Protein AF-A0A961VMD0-F1 (afdb_monomer_lite)

Foldseek 3Di:
DPDLVVQLVVLVVQLVVLQCCQCQNPDPGGHVVNDRDPSNVVSVVSNVVSVVVNCVVVVNDD

Radius of gyration: 13.9 Å; chains: 1; bounding box: 34×13×43 Å

Structure (mmCIF, N/CA/C/O backbone):
data_AF-A0A961VMD0-F1
#
_entry.id   AF-A0A961VMD0-F1
#
loop_
_atom_site.group_PDB
_atom_site.id
_atom_site.type_symbol
_atom_site.label_atom_id
_atom_site.label_alt_id
_atom_site.label_comp_id
_atom_site.label_asym_id
_atom_site.label_entity_id
_atom_site.label_seq_id
_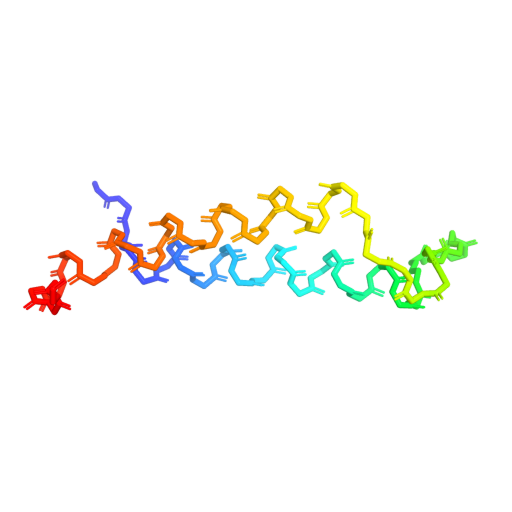atom_site.pdbx_PDB_ins_code
_atom_site.Cartn_x
_atom_site.Cartn_y
_atom_site.Cartn_z
_atom_site.occupancy
_atom_site.B_iso_or_equiv
_atom_site.auth_seq_id
_atom_site.auth_com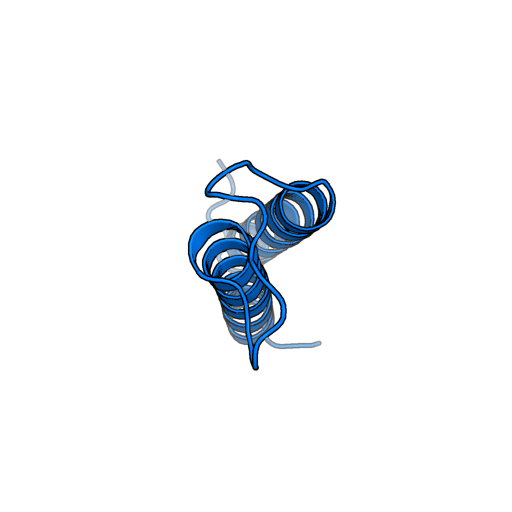p_id
_atom_site.auth_asym_id
_atom_site.auth_atom_id
_atom_site.pdbx_PDB_model_num
ATOM 1 N N . MET A 1 1 ? -21.500 7.578 7.861 1.00 55.06 1 MET A N 1
ATOM 2 C CA . MET A 1 1 ? -20.189 7.116 8.362 1.00 55.06 1 MET A CA 1
ATOM 3 C C . MET A 1 1 ? -19.717 6.027 7.424 1.00 55.06 1 MET A C 1
ATOM 5 O O . MET A 1 1 ? -20.459 5.075 7.228 1.00 55.06 1 MET A O 1
ATOM 9 N N . THR A 1 2 ? -18.573 6.213 6.772 1.00 67.44 2 THR A N 1
ATOM 10 C CA . THR A 1 2 ? -17.953 5.182 5.926 1.00 67.44 2 THR A CA 1
ATOM 11 C C . THR A 1 2 ? -17.520 4.023 6.822 1.00 67.44 2 THR A C 1
ATOM 13 O O . THR A 1 2 ? -16.991 4.280 7.901 1.00 67.44 2 THR A O 1
ATOM 16 N N . ASP A 1 3 ? -17.771 2.778 6.416 1.00 87.62 3 ASP A N 1
ATOM 17 C CA . ASP A 1 3 ? -17.330 1.595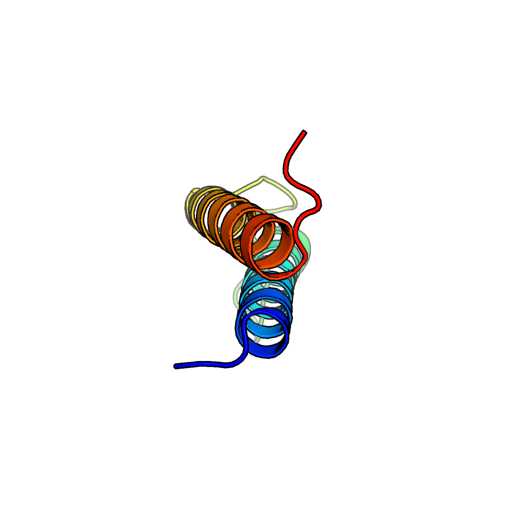 7.163 1.00 87.62 3 ASP A CA 1
ATOM 18 C C . ASP A 1 3 ? -15.796 1.642 7.359 1.00 87.62 3 ASP A C 1
ATOM 20 O O . ASP A 1 3 ? -15.063 1.641 6.362 1.00 87.62 3 ASP A O 1
ATOM 24 N N . PRO A 1 4 ? -15.288 1.703 8.610 1.00 86.38 4 PRO A N 1
ATOM 25 C CA . PRO A 1 4 ? -13.854 1.774 8.890 1.00 86.38 4 PRO A CA 1
ATOM 26 C C . PRO A 1 4 ? -13.062 0.604 8.299 1.00 86.38 4 PRO A C 1
ATOM 28 O O . PRO A 1 4 ? -11.903 0.773 7.924 1.00 86.38 4 PRO A O 1
ATOM 31 N N . ILE A 1 5 ? -13.678 -0.577 8.174 1.00 88.69 5 ILE A N 1
ATOM 32 C CA . ILE A 1 5 ? -13.029 -1.742 7.561 1.00 88.69 5 ILE A CA 1
ATOM 33 C C . ILE A 1 5 ? -12.917 -1.549 6.050 1.00 88.69 5 ILE A C 1
ATOM 35 O O . ILE A 1 5 ? -11.851 -1.782 5.484 1.00 88.69 5 ILE A O 1
ATOM 39 N N . ALA A 1 6 ? -13.979 -1.081 5.393 1.00 91.50 6 ALA A N 1
ATOM 40 C CA . ALA A 1 6 ? -13.935 -0.775 3.966 1.00 91.50 6 ALA A CA 1
ATOM 41 C C . ALA A 1 6 ? -12.878 0.301 3.647 1.00 91.50 6 ALA A C 1
ATOM 43 O O . ALA A 1 6 ? -12.138 0.180 2.667 1.00 91.50 6 ALA A O 1
ATOM 44 N N . ALA A 1 7 ? -12.757 1.325 4.500 1.00 91.62 7 ALA A N 1
ATOM 45 C CA . ALA A 1 7 ? -11.721 2.349 4.378 1.00 91.62 7 ALA A CA 1
ATOM 46 C C . ALA A 1 7 ? -10.307 1.764 4.545 1.00 91.62 7 ALA A C 1
ATOM 48 O O . ALA A 1 7 ? -9.417 2.080 3.754 1.00 91.62 7 ALA A O 1
ATOM 49 N N . LEU A 1 8 ? -10.109 0.870 5.521 1.00 94.62 8 LEU A N 1
ATOM 50 C CA . LEU A 1 8 ? -8.846 0.162 5.729 1.00 94.62 8 LEU A CA 1
ATOM 51 C C . LEU A 1 8 ? -8.441 -0.671 4.505 1.00 94.62 8 LEU A C 1
ATOM 53 O O . LEU A 1 8 ? -7.305 -0.555 4.050 1.00 94.62 8 LEU A O 1
ATOM 57 N N . ILE A 1 9 ? -9.365 -1.469 3.956 1.00 96.12 9 ILE A N 1
ATOM 58 C CA . ILE A 1 9 ? -9.120 -2.294 2.759 1.00 96.12 9 ILE A CA 1
ATOM 59 C C . ILE A 1 9 ? -8.733 -1.403 1.578 1.00 96.12 9 ILE A C 1
ATOM 61 O O . ILE A 1 9 ? -7.703 -1.626 0.952 1.00 96.12 9 ILE A O 1
ATOM 65 N N . THR A 1 10 ? -9.489 -0.326 1.347 1.00 97.25 10 THR A N 1
ATOM 66 C CA . THR A 1 10 ? -9.202 0.627 0.264 1.00 97.25 10 THR A CA 1
ATOM 67 C C . THR A 1 10 ? -7.785 1.199 0.377 1.00 97.25 10 THR A C 1
ATOM 69 O O . THR A 1 10 ? -7.053 1.258 -0.609 1.00 97.25 10 THR A O 1
ATOM 72 N N . LYS A 1 11 ? -7.355 1.599 1.583 1.00 97.88 11 LYS A N 1
ATOM 73 C CA . LYS A 1 11 ? -6.000 2.134 1.796 1.00 97.88 11 LYS A CA 1
ATOM 74 C C . LYS A 1 11 ? -4.906 1.077 1.685 1.00 97.88 11 LYS A C 1
ATOM 76 O O . LYS A 1 11 ? -3.808 1.402 1.234 1.00 97.88 11 LYS A O 1
ATOM 81 N N . ALA A 1 12 ? -5.196 -0.171 2.041 1.00 98.25 12 ALA A N 1
ATOM 82 C CA . ALA A 1 12 ? -4.274 -1.279 1.824 1.00 98.25 12 ALA A CA 1
ATOM 83 C C . ALA A 1 12 ? -4.067 -1.535 0.322 1.00 98.25 12 ALA A C 1
ATOM 85 O O . ALA A 1 12 ? -2.923 -1.599 -0.128 1.00 98.25 12 ALA A O 1
ATOM 86 N N . ASP A 1 13 ? -5.147 -1.573 -0.462 1.00 98.25 13 ASP A N 1
ATOM 87 C CA . ASP A 1 13 ? -5.087 -1.757 -1.916 1.00 98.25 13 ASP A CA 1
ATOM 88 C C . ASP A 1 13 ? -4.336 -0.610 -2.608 1.00 98.25 13 ASP A C 1
ATOM 90 O O . ASP A 1 13 ? -3.510 -0.837 -3.496 1.00 98.25 13 ASP A O 1
ATOM 94 N N . GLU A 1 14 ? -4.558 0.634 -2.169 1.00 98.06 14 GLU A N 1
ATOM 95 C CA . GLU A 1 14 ? -3.826 1.801 -2.671 1.00 98.06 14 GLU A CA 1
ATOM 96 C C . GLU A 1 14 ? -2.308 1.659 -2.466 1.00 98.06 14 GLU A C 1
ATOM 98 O O . GLU A 1 14 ? -1.540 1.978 -3.388 1.00 98.06 14 GLU A O 1
ATOM 103 N N . LEU A 1 15 ? -1.875 1.205 -1.280 1.00 98.31 15 LEU A N 1
ATOM 104 C CA . LEU A 1 15 ? -0.465 0.972 -0.954 1.00 98.31 15 LEU A CA 1
ATOM 105 C C . LEU A 1 15 ? 0.111 -0.183 -1.777 1.00 98.31 15 LEU A C 1
ATOM 107 O O . LEU A 1 15 ? 1.179 -0.024 -2.366 1.00 98.31 15 LEU A O 1
ATOM 111 N N . LEU A 1 16 ? -0.600 -1.310 -1.870 1.00 97.19 16 LEU A N 1
ATOM 112 C CA . LEU A 1 16 ? -0.182 -2.458 -2.680 1.00 97.19 16 LEU A CA 1
ATOM 113 C C . LEU A 1 16 ? 0.013 -2.072 -4.146 1.00 97.19 16 LEU A C 1
ATOM 115 O O . LEU A 1 16 ? 1.006 -2.459 -4.761 1.00 97.19 16 LEU A O 1
ATOM 119 N N . ALA A 1 17 ? -0.879 -1.248 -4.696 1.00 95.56 17 ALA A N 1
ATOM 120 C CA . ALA A 1 17 ? -0.740 -0.746 -6.056 1.00 95.56 17 ALA A CA 1
ATOM 121 C C . ALA A 1 17 ? 0.508 0.137 -6.239 1.00 95.56 17 ALA A C 1
ATOM 123 O O . ALA A 1 17 ? 1.143 0.072 -7.291 1.00 95.56 17 ALA A O 1
ATOM 124 N N . ALA A 1 18 ? 0.879 0.950 -5.242 1.00 95.88 18 ALA A N 1
ATOM 125 C CA . ALA A 1 18 ? 2.105 1.751 -5.311 1.00 95.88 18 ALA A CA 1
ATOM 126 C C . ALA A 1 18 ? 3.371 0.905 -5.156 1.00 95.88 18 ALA A C 1
ATOM 128 O O . ALA A 1 18 ? 4.307 1.102 -5.919 1.00 95.88 18 ALA A O 1
ATOM 129 N N . LEU A 1 19 ? 3.374 -0.080 -4.254 1.00 95.31 19 LEU A N 1
ATOM 130 C CA . LEU A 1 19 ? 4.476 -1.038 -4.127 1.00 95.31 19 LEU A CA 1
ATOM 13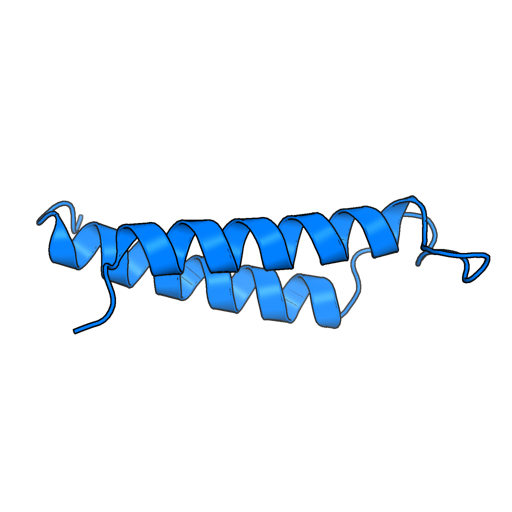1 C C . LEU A 1 19 ? 4.677 -1.836 -5.417 1.00 95.31 19 LEU A C 1
ATOM 133 O O . LEU A 1 19 ? 5.796 -1.952 -5.902 1.00 95.31 19 LEU A O 1
ATOM 137 N N . THR A 1 20 ? 3.583 -2.32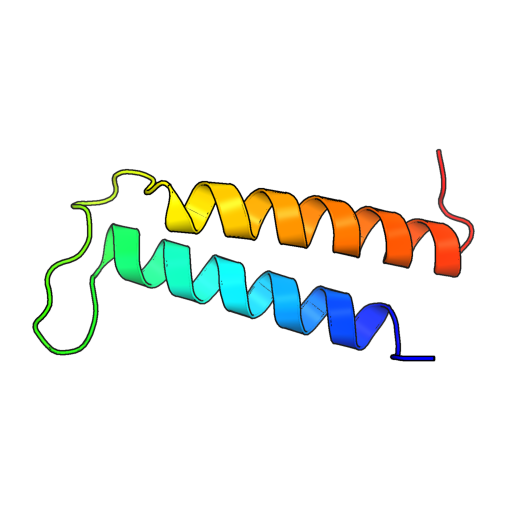3 -6.008 1.00 93.94 20 THR A N 1
ATOM 138 C CA . THR A 1 20 ? 3.619 -3.037 -7.293 1.00 93.94 20 THR A CA 1
ATOM 139 C C . THR A 1 20 ? 4.217 -2.156 -8.384 1.00 93.94 20 THR A C 1
ATOM 141 O O . THR A 1 20 ? 5.023 -2.628 -9.183 1.00 93.94 20 THR A O 1
ATOM 144 N N . PHE A 1 21 ? 3.852 -0.872 -8.408 1.00 95.12 21 PHE A N 1
ATOM 145 C CA . PHE A 1 21 ? 4.418 0.080 -9.354 1.00 95.12 21 PHE A CA 1
ATOM 146 C C . PHE A 1 21 ? 5.905 0.357 -9.087 1.00 95.12 21 PHE A C 1
ATOM 148 O O . PHE A 1 21 ? 6.685 0.350 -10.031 1.00 95.12 21 PHE A O 1
ATOM 155 N N . ASP A 1 22 ? 6.320 0.573 -7.838 1.00 94.56 22 ASP A N 1
ATOM 156 C CA . ASP A 1 22 ? 7.727 0.815 -7.492 1.00 94.56 22 ASP A CA 1
ATOM 157 C C . ASP A 1 22 ? 8.621 -0.383 -7.864 1.00 94.56 22 ASP A C 1
ATOM 159 O O . ASP A 1 22 ? 9.720 -0.184 -8.385 1.00 94.56 22 ASP A O 1
ATOM 163 N N . ASP A 1 23 ? 8.137 -1.608 -7.649 1.00 93.38 23 ASP A N 1
ATOM 164 C CA . ASP A 1 23 ? 8.840 -2.857 -7.967 1.00 93.38 23 ASP A CA 1
ATOM 165 C C . ASP A 1 23 ? 8.859 -3.153 -9.474 1.00 93.38 23 ASP A C 1
ATOM 167 O O . ASP A 1 23 ? 9.918 -3.247 -10.094 1.00 93.38 23 ASP A O 1
ATOM 171 N N . SER A 1 24 ? 7.675 -3.246 -10.082 1.00 89.94 24 SER A N 1
ATOM 172 C CA . SER A 1 24 ? 7.486 -3.834 -11.415 1.00 89.94 24 SER A CA 1
ATOM 173 C C . SER A 1 24 ? 7.010 -2.847 -12.488 1.00 89.94 24 SER A C 1
ATOM 175 O O . SER A 1 24 ? 6.993 -3.174 -13.676 1.00 89.94 24 SER A O 1
ATOM 177 N N . GLY A 1 25 ? 6.658 -1.618 -12.103 1.00 88.19 25 GLY A N 1
ATOM 178 C CA . GLY A 1 25 ? 6.053 -0.636 -13.000 1.00 88.19 25 GLY A CA 1
ATOM 179 C C . GLY A 1 25 ? 4.620 -0.995 -13.400 1.00 88.19 25 GLY A C 1
ATOM 180 O O . GLY A 1 25 ? 3.949 -1.811 -12.768 1.00 88.19 25 GLY A O 1
ATOM 181 N N . LYS A 1 26 ? 4.107 -0.348 -14.451 1.00 83.19 26 LYS A N 1
ATOM 182 C CA . LYS A 1 26 ? 2.786 -0.656 -15.027 1.00 83.19 26 LYS A CA 1
ATOM 183 C C . LYS A 1 26 ? 2.697 -0.196 -16.481 1.00 83.19 26 LYS A C 1
ATOM 185 O O . LYS A 1 26 ? 3.052 0.935 -16.792 1.00 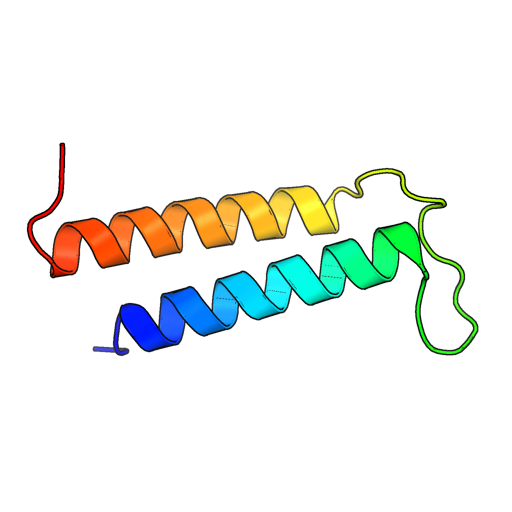83.19 26 LYS A O 1
ATOM 190 N N . ASN A 1 27 ? 2.139 -1.032 -17.361 1.00 77.31 27 ASN A N 1
ATOM 191 C CA . ASN A 1 27 ? 1.820 -0.682 -18.756 1.00 77.31 27 ASN A CA 1
ATOM 192 C C . ASN A 1 27 ? 3.001 -0.087 -19.554 1.00 77.31 27 ASN A C 1
ATOM 194 O O . ASN A 1 27 ? 2.837 0.902 -20.264 1.00 77.31 27 ASN A O 1
ATOM 198 N N . GLY A 1 28 ? 4.200 -0.657 -19.422 1.00 68.19 28 GLY A N 1
ATOM 199 C CA . GLY A 1 28 ? 5.389 -0.175 -20.138 1.00 68.19 28 GLY A CA 1
ATOM 200 C C . GLY A 1 28 ? 6.032 1.084 -19.544 1.00 68.19 28 GLY A C 1
ATOM 201 O O . GLY A 1 28 ? 7.100 1.484 -20.000 1.00 68.19 28 GLY A O 1
ATOM 202 N N . LEU A 1 29 ? 5.443 1.674 -18.499 1.00 74.81 29 LEU A N 1
ATOM 203 C CA . LEU A 1 29 ? 6.151 2.586 -17.609 1.00 74.81 29 LEU A CA 1
ATOM 204 C C . LEU A 1 29 ? 6.939 1.726 -16.620 1.00 74.81 29 LEU A C 1
ATOM 206 O O . LEU A 1 29 ? 6.342 0.955 -15.863 1.00 74.81 29 LEU A O 1
ATOM 210 N N . GLY A 1 30 ? 8.270 1.821 -16.670 1.00 73.31 30 GLY A N 1
ATOM 211 C CA . GLY A 1 30 ? 9.144 1.171 -15.696 1.00 73.31 30 GLY A CA 1
ATOM 212 C C . GLY A 1 30 ? 8.811 1.617 -14.272 1.00 73.31 30 GLY A C 1
ATOM 213 O O . GLY A 1 30 ? 8.301 2.719 -14.061 1.00 73.31 30 GLY A O 1
ATOM 214 N N . GLY A 1 31 ? 9.074 0.741 -13.306 1.00 83.06 31 GLY A N 1
ATOM 215 C CA . GLY A 1 31 ? 8.942 1.072 -11.892 1.00 83.06 31 GLY A CA 1
ATOM 216 C C . GLY A 1 31 ? 10.062 1.981 -11.396 1.00 83.06 31 GLY A C 1
ATOM 217 O O . GLY A 1 31 ? 10.883 2.483 -12.163 1.00 83.06 31 GLY A O 1
ATOM 218 N N . ASN A 1 32 ? 10.145 2.128 -10.080 1.00 89.19 32 ASN A N 1
ATOM 219 C CA . ASN A 1 32 ? 11.252 2.812 -9.416 1.00 89.19 32 ASN A CA 1
ATOM 220 C C . ASN A 1 32 ? 12.441 1.858 -9.155 1.00 89.19 32 ASN A C 1
ATOM 222 O O . ASN A 1 32 ? 13.263 2.103 -8.275 1.00 89.19 32 ASN A O 1
ATOM 226 N N . GLY A 1 33 ? 12.515 0.735 -9.882 1.00 86.06 33 GLY A N 1
ATOM 227 C CA . GLY A 1 33 ? 13.563 -0.280 -9.734 1.00 86.06 33 GLY A CA 1
ATOM 228 C C . GLY A 1 33 ? 13.589 -0.932 -8.350 1.00 86.06 33 GLY A C 1
ATOM 229 O O . GLY A 1 33 ? 14.668 -1.222 -7.839 1.00 86.06 33 GLY A O 1
ATOM 230 N N . GLY A 1 34 ? 12.426 -1.081 -7.709 1.00 86.81 34 GLY A N 1
ATOM 231 C CA . GLY A 1 34 ? 12.308 -1.580 -6.337 1.00 86.81 34 GLY A CA 1
ATOM 232 C C . GLY A 1 34 ? 12.625 -0.544 -5.253 1.00 86.81 34 GLY A C 1
ATOM 233 O O . GLY A 1 34 ? 12.557 -0.859 -4.065 1.00 86.81 34 GLY A O 1
ATOM 234 N N . LEU A 1 35 ? 12.955 0.701 -5.616 1.00 93.19 35 LEU A N 1
ATOM 235 C CA . LEU A 1 35 ? 13.136 1.779 -4.646 1.00 93.19 35 LEU A CA 1
ATOM 236 C C . LEU A 1 35 ? 11.780 2.322 -4.186 1.00 93.19 35 LEU A C 1
ATOM 238 O O . LEU A 1 35 ? 10.869 2.534 -4.981 1.00 93.19 35 LEU A O 1
ATOM 242 N N . ILE A 1 36 ? 11.665 2.642 -2.900 1.00 94.62 36 ILE A N 1
ATOM 243 C CA . ILE A 1 36 ? 10.440 3.224 -2.346 1.00 94.62 36 ILE A CA 1
ATOM 244 C C . ILE A 1 36 ? 10.290 4.679 -2.800 1.00 94.62 36 ILE A C 1
ATOM 246 O O . ILE A 1 36 ? 11.137 5.531 -2.519 1.00 94.62 36 ILE A O 1
ATOM 250 N N . SER A 1 37 ? 9.188 4.982 -3.481 1.00 95.25 37 SER A N 1
ATOM 251 C CA . SER A 1 37 ? 8.864 6.332 -3.933 1.00 95.25 37 SER A CA 1
ATOM 252 C C . SER A 1 37 ? 8.179 7.170 -2.847 1.00 95.25 37 SER A C 1
ATOM 254 O O . SER A 1 37 ? 7.614 6.670 -1.869 1.00 95.25 37 SER A O 1
ATOM 256 N N . ARG A 1 38 ? 8.161 8.497 -3.044 1.00 96.75 38 ARG A N 1
ATOM 257 C CA . ARG A 1 38 ? 7.370 9.416 -2.200 1.00 96.75 38 ARG A CA 1
ATOM 258 C C . ARG A 1 38 ? 5.873 9.098 -2.234 1.00 96.75 38 ARG A C 1
ATOM 260 O O . ARG A 1 38 ? 5.176 9.378 -1.262 1.00 96.75 38 ARG A O 1
ATOM 267 N N . GLU A 1 39 ? 5.388 8.531 -3.338 1.00 95.94 39 GLU A N 1
ATOM 268 C CA . GLU A 1 39 ? 4.004 8.075 -3.477 1.00 95.94 39 GLU A CA 1
ATOM 269 C C . GLU A 1 39 ? 3.714 6.940 -2.496 1.00 95.94 39 GLU A C 1
ATOM 271 O O . GLU A 1 39 ? 2.777 7.031 -1.703 1.00 95.94 39 GLU A O 1
ATOM 276 N N . THR A 1 40 ? 4.569 5.919 -2.489 1.00 97.38 40 THR A N 1
ATOM 277 C CA . THR A 1 40 ? 4.474 4.785 -1.567 1.00 97.38 40 THR A CA 1
ATOM 278 C C . THR A 1 40 ? 4.549 5.235 -0.111 1.00 97.38 40 THR A C 1
ATOM 280 O O . THR A 1 40 ? 3.723 4.811 0.695 1.00 97.38 40 THR A O 1
ATOM 283 N N . ILE A 1 41 ? 5.446 6.171 0.225 1.00 98.19 41 ILE A N 1
ATOM 284 C CA . ILE A 1 41 ? 5.529 6.753 1.578 1.00 98.19 41 ILE A CA 1
ATOM 285 C C . ILE A 1 41 ? 4.209 7.427 1.973 1.00 98.19 41 ILE A C 1
ATOM 287 O O . ILE A 1 41 ? 3.699 7.198 3.070 1.00 98.19 41 ILE A O 1
ATOM 291 N N . ARG A 1 42 ? 3.619 8.235 1.084 1.00 98.38 42 ARG A N 1
ATOM 292 C CA . ARG A 1 42 ? 2.354 8.928 1.369 1.00 98.38 42 ARG A CA 1
ATOM 293 C C . ARG A 1 42 ? 1.207 7.946 1.595 1.00 98.38 42 ARG A C 1
ATOM 295 O O . ARG A 1 42 ? 0.397 8.146 2.495 1.00 98.38 42 ARG A O 1
ATOM 302 N N . LYS A 1 43 ? 1.136 6.882 0.794 1.00 98.38 43 LYS A N 1
ATOM 303 C CA . LYS A 1 43 ? 0.096 5.855 0.929 1.00 98.38 43 LYS A CA 1
ATOM 304 C C . LYS A 1 43 ? 0.289 4.979 2.163 1.00 98.38 43 LYS A C 1
ATOM 306 O O . LYS A 1 43 ? -0.697 4.594 2.784 1.00 98.38 43 LYS A O 1
ATOM 311 N N . ALA A 1 44 ? 1.533 4.731 2.568 1.00 98.44 44 ALA A N 1
ATOM 312 C CA . ALA A 1 44 ? 1.828 4.086 3.841 1.00 98.44 44 ALA A CA 1
ATOM 313 C C . ALA A 1 44 ? 1.338 4.935 5.028 1.00 98.44 44 ALA A C 1
ATOM 315 O O . ALA A 1 44 ? 0.723 4.392 5.946 1.00 98.44 44 ALA A O 1
ATOM 316 N N . ASP A 1 45 ? 1.525 6.261 4.995 1.00 98.44 45 ASP A N 1
ATOM 317 C CA . ASP A 1 45 ? 0.976 7.147 6.034 1.00 98.44 45 ASP A CA 1
ATOM 318 C C . ASP A 1 45 ? -0.562 7.177 6.024 1.00 98.44 45 ASP A C 1
ATOM 320 O O . ASP A 1 45 ? -1.192 7.105 7.078 1.00 98.44 45 ASP A O 1
ATOM 324 N N . ALA A 1 46 ? -1.189 7.186 4.845 1.00 98.00 46 ALA A N 1
ATOM 325 C CA . ALA A 1 46 ? -2.646 7.090 4.738 1.00 98.00 46 ALA A CA 1
ATOM 326 C C . ALA A 1 46 ? -3.188 5.776 5.334 1.00 98.00 46 ALA A C 1
ATOM 328 O O . ALA A 1 46 ? -4.183 5.789 6.061 1.00 98.00 46 ALA A O 1
ATOM 329 N N . LEU A 1 47 ? -2.514 4.648 5.079 1.00 98.25 47 LEU A N 1
ATOM 330 C CA . LEU A 1 47 ? -2.859 3.365 5.690 1.00 98.25 47 LEU A CA 1
ATOM 331 C C . LEU A 1 47 ? -2.665 3.394 7.212 1.00 98.25 47 LEU A C 1
ATOM 333 O O . LEU A 1 47 ? -3.508 2.871 7.938 1.00 98.25 47 LEU A O 1
ATOM 337 N N . ARG A 1 48 ? -1.600 4.036 7.712 1.00 97.31 48 ARG A N 1
ATOM 338 C CA . ARG A 1 48 ? -1.346 4.192 9.155 1.00 97.31 48 ARG A CA 1
ATOM 339 C C . ARG A 1 48 ? -2.529 4.853 9.868 1.00 97.31 48 ARG A C 1
ATOM 341 O O . ARG A 1 48 ? -2.953 4.360 10.912 1.00 97.31 48 ARG A O 1
ATOM 348 N N . TRP A 1 49 ? -3.085 5.919 9.296 1.00 96.38 49 TRP A N 1
ATOM 349 C CA . TRP A 1 49 ? -4.278 6.576 9.838 1.00 96.38 49 TRP A CA 1
ATOM 350 C C . TRP A 1 49 ? -5.532 5.705 9.735 1.00 96.38 49 TRP A C 1
ATOM 352 O O . TRP A 1 49 ? -6.268 5.593 10.710 1.00 96.38 49 TRP A O 1
ATOM 362 N N . ALA A 1 50 ? -5.738 5.007 8.615 1.00 95.62 50 ALA A N 1
ATOM 363 C CA . ALA A 1 50 ? -6.876 4.098 8.471 1.00 95.62 50 ALA A CA 1
ATOM 364 C C . ALA A 1 50 ? -6.842 2.941 9.491 1.00 95.62 50 ALA A C 1
ATOM 366 O O . ALA A 1 50 ? -7.878 2.546 10.023 1.00 95.62 50 ALA A O 1
ATOM 367 N N . VAL A 1 51 ? -5.652 2.419 9.813 1.00 95.69 51 VAL A N 1
ATOM 368 C CA . VAL A 1 51 ? -5.467 1.426 10.884 1.00 95.69 51 VAL A CA 1
ATOM 369 C C . VAL A 1 51 ? -5.836 2.012 12.243 1.00 95.69 51 VAL A C 1
ATOM 371 O O . VAL A 1 51 ? -6.507 1.339 13.024 1.00 95.69 51 VAL A O 1
ATOM 374 N N . PHE A 1 52 ? -5.406 3.241 12.531 1.00 93.94 52 PHE A N 1
ATOM 375 C CA . PHE A 1 52 ? -5.754 3.929 13.773 1.00 93.94 52 PHE A CA 1
ATOM 376 C C . PHE A 1 52 ? -7.275 4.085 13.917 1.00 93.94 52 PHE A C 1
ATOM 378 O O . PHE A 1 52 ? -7.842 3.654 14.918 1.00 93.94 52 PHE A O 1
ATOM 385 N N . ASP A 1 53 ? -7.953 4.587 12.886 1.00 92.19 53 ASP A N 1
ATOM 386 C CA . ASP A 1 53 ? -9.409 4.761 12.905 1.00 92.19 53 ASP A CA 1
ATOM 387 C C . ASP A 1 53 ? -10.155 3.425 13.050 1.00 92.19 53 ASP A C 1
ATOM 389 O O . ASP A 1 53 ? -11.136 3.328 13.792 1.00 92.19 53 ASP A O 1
ATOM 393 N N . ALA A 1 54 ? -9.675 2.366 12.389 1.00 92.56 54 ALA A N 1
ATOM 394 C CA . ALA A 1 54 ? -10.255 1.030 12.501 1.00 92.56 54 ALA A CA 1
ATOM 395 C C . ALA A 1 54 ? -10.063 0.416 13.899 1.00 92.56 54 ALA A C 1
ATOM 397 O O . ALA A 1 54 ? -10.976 -0.242 14.408 1.00 92.56 54 ALA A O 1
ATOM 398 N N . LYS A 1 55 ? -8.903 0.629 14.537 1.00 92.69 55 LYS A N 1
ATOM 399 C CA . LYS A 1 55 ? -8.650 0.201 15.924 1.00 92.69 55 LYS A CA 1
ATOM 400 C C . LYS A 1 55 ? -9.564 0.930 16.901 1.00 92.69 55 LYS A C 1
ATOM 402 O O . LYS A 1 55 ? -10.225 0.264 17.702 1.00 92.69 55 LYS A O 1
ATOM 407 N N . LYS A 1 56 ? -9.706 2.244 16.729 1.00 90.88 56 LYS A N 1
ATOM 408 C CA . LYS A 1 56 ? -10.600 3.081 17.528 1.00 90.88 56 LYS A CA 1
ATOM 409 C C . LYS A 1 56 ? -12.049 2.638 17.412 1.00 90.88 56 LYS A C 1
ATOM 411 O O . LYS A 1 56 ? -12.731 2.464 18.419 1.00 90.88 56 LYS A O 1
ATOM 416 N N . ALA A 1 57 ? -12.513 2.371 16.192 1.00 89.56 57 ALA A N 1
ATOM 417 C CA . ALA A 1 57 ? -13.862 1.866 15.949 1.00 89.56 57 ALA A CA 1
ATOM 418 C C . ALA A 1 57 ? -14.123 0.491 16.591 1.00 89.56 57 ALA A C 1
ATOM 420 O O . ALA A 1 57 ? -15.261 0.181 16.935 1.00 89.56 57 ALA A O 1
ATOM 421 N N . ARG A 1 58 ? -13.082 -0.335 16.761 1.00 88.00 58 ARG A N 1
ATOM 422 C CA . ARG A 1 58 ? -13.167 -1.658 17.396 1.00 88.00 58 ARG A CA 1
ATOM 423 C C . ARG A 1 58 ? -12.869 -1.647 18.900 1.00 88.00 58 ARG A C 1
ATOM 425 O O . ARG A 1 58 ? -12.933 -2.707 19.515 1.00 88.00 58 ARG A O 1
ATOM 432 N N . GLY A 1 59 ? -12.533 -0.495 19.487 1.00 87.38 59 GLY A N 1
ATOM 433 C CA . GLY A 1 59 ? -12.133 -0.396 20.894 1.00 87.38 59 GLY A CA 1
ATOM 434 C C . GLY A 1 59 ? -10.824 -1.127 21.215 1.00 87.38 59 GLY A C 1
ATOM 435 O O . GLY A 1 59 ? -10.646 -1.586 22.338 1.00 87.38 59 GLY A O 1
ATOM 436 N N . VAL A 1 60 ? -9.927 -1.270 20.231 1.00 84.88 60 VAL A N 1
ATOM 437 C CA . VAL A 1 60 ? -8.611 -1.936 20.369 1.00 84.88 60 VAL A CA 1
ATOM 438 C C . VAL A 1 60 ? -7.480 -0.899 20.401 1.00 84.88 60 VAL A C 1
ATOM 440 O O . VAL A 1 60 ? -6.360 -1.155 19.954 1.00 84.88 60 VAL A O 1
ATOM 443 N N . ASP A 1 61 ? -7.778 0.300 20.891 1.00 70.00 61 ASP A N 1
ATOM 444 C CA . ASP A 1 61 ? -6.768 1.328 21.125 1.00 70.00 61 ASP A CA 1
ATOM 445 C C . ASP A 1 61 ? -5.926 0.893 22.335 1.00 70.00 61 ASP A C 1
ATOM 447 O O . ASP A 1 61 ? -6.438 0.809 23.451 1.00 70.00 61 ASP A O 1
ATOM 451 N N . GLN A 1 62 ? -4.661 0.532 22.089 1.00 59.19 62 GLN A N 1
ATOM 452 C CA . GLN A 1 62 ? -3.636 0.384 23.129 1.00 59.19 62 GLN A CA 1
ATOM 453 C C . GLN A 1 62 ? -2.969 1.729 23.387 1.00 59.19 62 GLN A C 1
ATOM 455 O O . GLN A 1 62 ? -2.651 2.409 22.382 1.00 59.19 62 GLN A O 1
#

Sequence (62 aa):
MTDPIAALITKADELLAALTFDDSGKNGLGGNGGLISRETIRKADALRWAVFDAKKARGVDQ

pLDDT: mean 90.25, std 9.79, range [55.06, 98.44]

Secondary structure (DSSP, 8-state):
---HHHHHHHHHHHHHHHHHHHHH-BTTB---TTPPPHHHHHHHHHHHHHHHHHHHHTT---